Protein AF-A0A843BJ49-F1 (afdb_monomer)

Sequence (63 aa):
MDKTKREELEKAYRKEKDSRAVPKMLTVHMVRVRKMGIGETAANLMRSERWVHEWLERFDAGG

Radius of gyration: 11.33 Å; Cα contacts (8 Å, |Δi|>4): 43; chains: 1; bounding box: 24×23×29 Å

pLDDT: mean 78.56, std 15.71, range [48.34, 96.12]

Foldseek 3Di:
DDPVVVVVLVVCQVVDPPDPCNLLSQLCCCCVVVVDDLVVSCVVSVHDSVVSVVSVVVVVVPD

Mean predicted aligned error: 8.75 Å

Solvent-accessible surface area (backbone atoms only — not comparable to full-atom values): 3760 Å² total; per-residue (Å²): 131,65,70,68,63,52,54,54,52,57,55,52,55,75,74,32,83,90,44,92,62,35,68,60,55,44,50,49,42,40,41,73,72,68,63,43,53,62,64,60,49,12,60,77,67,77,47,52,47,66,60,50,50,57,49,49,53,41,51,76,73,72,104

Nearest PDB structures (foldseek):
  2o8x-assembly1_B  TM=6.969E-01  e=6.704E-01  Mycobacterium tuberculosis H37Rv
  2h27-assembly2_D  TM=6.788E-01  e=1.024E+00  Escherichia coli K-12
  3vfz-assembly3_B  TM=6.093E-01  e=8.038E-01  Mycobacterium tuberculosis
  3hug-assembly4_M  TM=6.871E-01  e=1.472E+00  Mycobacterium tuberculosis H37Rv
  8z6g-assembly3_F  TM=6.009E-01  e=5.246E+00  Pseudomonas aeruginosa

Structure (mmCIF, N/CA/C/O backbone):
data_AF-A0A843BJ49-F1
#
_entry.id   AF-A0A843BJ49-F1
#
loop_
_atom_site.group_PDB
_atom_site.id
_atom_site.type_symbol
_atom_site.label_atom_id
_atom_site.label_alt_id
_atom_site.label_comp_id
_atom_site.label_asym_id
_atom_site.label_entity_id
_atom_site.label_seq_id
_atom_site.pdbx_PDB_ins_code
_atom_site.Cartn_x
_atom_site.Cartn_y
_atom_site.Cartn_z
_atom_site.occupancy
_atom_site.B_iso_or_equiv
_atom_site.auth_seq_id
_atom_site.auth_comp_id
_atom_site.auth_asym_id
_atom_site.auth_atom_id
_atom_site.pdbx_PDB_model_num
ATOM 1 N N . MET A 1 1 ? -10.603 -3.612 -12.961 1.00 51.81 1 MET A N 1
ATOM 2 C CA . MET A 1 1 ? -9.127 -3.642 -12.880 1.00 51.81 1 MET A CA 1
ATOM 3 C C . MET A 1 1 ? -8.659 -4.659 -13.902 1.00 51.81 1 MET A C 1
ATOM 5 O O . MET A 1 1 ? -9.052 -5.813 -13.780 1.00 51.81 1 MET A O 1
ATOM 9 N N . ASP A 1 2 ? -7.949 -4.214 -14.939 1.00 58.88 2 ASP A N 1
ATOM 10 C CA . ASP A 1 2 ? -7.512 -5.072 -16.047 1.00 58.88 2 ASP A CA 1
ATOM 11 C C . ASP A 1 2 ? -6.645 -6.238 -15.564 1.00 58.88 2 ASP A C 1
ATOM 13 O O . ASP A 1 2 ? -5.759 -6.053 -14.724 1.00 58.88 2 ASP A O 1
ATOM 17 N N . LYS A 1 3 ? -6.891 -7.436 -16.108 1.00 55.62 3 LYS A N 1
ATOM 18 C CA . LYS A 1 3 ? -6.153 -8.669 -15.775 1.00 55.62 3 LYS A CA 1
ATOM 19 C C . LYS A 1 3 ? -4.643 -8.512 -15.981 1.00 55.62 3 LYS A C 1
ATOM 21 O O . LYS A 1 3 ? -3.869 -8.981 -15.154 1.00 55.62 3 LYS A O 1
ATOM 26 N N . THR A 1 4 ? -4.246 -7.773 -17.012 1.00 61.69 4 THR A N 1
ATOM 27 C CA . THR A 1 4 ? -2.848 -7.538 -17.392 1.00 61.69 4 THR A CA 1
ATOM 28 C C . THR A 1 4 ? -2.066 -6.814 -16.294 1.00 61.69 4 THR A C 1
ATOM 30 O O . THR A 1 4 ? -0.976 -7.238 -15.923 1.00 61.69 4 THR A O 1
ATOM 33 N N . LYS A 1 5 ? -2.669 -5.793 -15.666 1.00 62.09 5 LYS A N 1
ATOM 34 C CA . LYS A 1 5 ? -2.033 -5.047 -14.566 1.00 62.09 5 LYS A CA 1
ATOM 35 C C . LYS A 1 5 ? -1.830 -5.906 -13.317 1.00 62.09 5 LYS A C 1
ATOM 37 O O . LYS A 1 5 ? -0.886 -5.693 -12.562 1.00 62.09 5 LYS A O 1
ATOM 42 N N . ARG A 1 6 ? -2.719 -6.876 -13.078 1.00 64.81 6 ARG A N 1
ATOM 43 C CA . ARG A 1 6 ? -2.646 -7.773 -11.917 1.00 64.81 6 ARG A CA 1
ATOM 44 C C . ARG A 1 6 ? -1.486 -8.761 -12.037 1.00 64.81 6 ARG A C 1
ATOM 46 O O . ARG A 1 6 ? -0.776 -8.975 -11.059 1.00 64.81 6 ARG A O 1
ATOM 53 N N . GLU A 1 7 ? -1.287 -9.336 -13.216 1.00 67.50 7 GLU A N 1
ATOM 54 C CA . GLU A 1 7 ? -0.208 -10.301 -13.449 1.00 67.50 7 GLU A CA 1
ATOM 55 C C . GLU A 1 7 ? 1.174 -9.640 -13.414 1.00 67.50 7 GLU A C 1
ATOM 57 O O . GLU A 1 7 ? 2.106 -10.200 -12.836 1.00 67.50 7 GLU A O 1
ATOM 62 N N . GLU A 1 8 ? 1.307 -8.421 -13.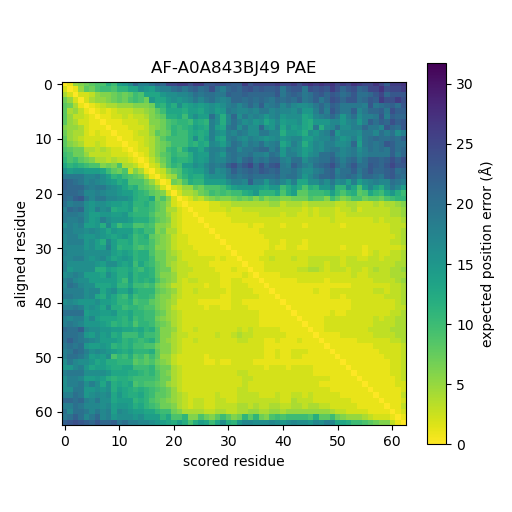943 1.00 64.69 8 GLU A N 1
ATOM 63 C CA . GLU A 1 8 ? 2.547 -7.640 -13.839 1.00 64.69 8 GLU A CA 1
ATOM 64 C C . GLU A 1 8 ? 2.903 -7.317 -12.381 1.00 64.69 8 GLU A C 1
ATOM 66 O O . GLU A 1 8 ? 4.054 -7.488 -11.972 1.00 64.69 8 GLU A O 1
ATOM 71 N N . LEU A 1 9 ? 1.904 -6.953 -11.569 1.00 65.56 9 LEU A N 1
ATOM 72 C CA . LEU A 1 9 ? 2.057 -6.732 -10.127 1.00 65.56 9 LEU A CA 1
ATOM 73 C C . LEU A 1 9 ? 2.535 -7.992 -9.388 1.00 65.56 9 LEU A C 1
ATOM 75 O O . LEU A 1 9 ? 3.438 -7.919 -8.556 1.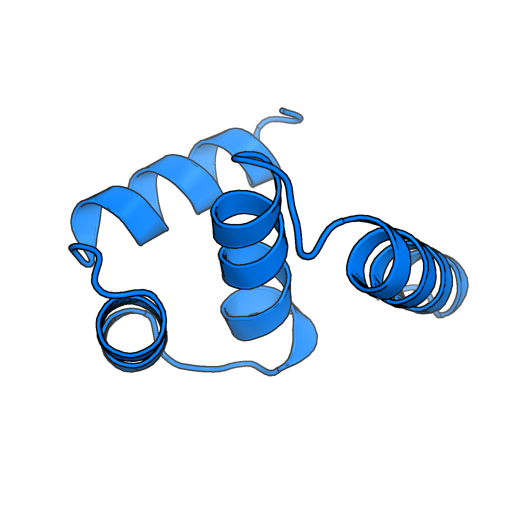00 65.56 9 LEU A O 1
ATOM 79 N N . GLU A 1 10 ? 1.970 -9.160 -9.697 1.00 62.72 10 GLU A N 1
ATOM 80 C CA . GLU A 1 10 ? 2.373 -10.429 -9.074 1.00 62.72 10 GLU A CA 1
ATOM 81 C C . GLU A 1 10 ? 3.785 -10.876 -9.490 1.00 62.72 10 GLU A C 1
ATOM 83 O O . GLU A 1 10 ? 4.504 -11.501 -8.702 1.00 62.72 10 GLU A O 1
ATOM 88 N N . LYS A 1 11 ? 4.205 -10.550 -10.718 1.00 65.19 11 LYS A N 1
ATOM 89 C CA . LYS A 1 11 ? 5.543 -10.866 -11.236 1.00 65.19 11 LYS A CA 1
ATOM 90 C C . LYS A 1 11 ? 6.614 -9.951 -10.636 1.00 65.19 11 LYS A C 1
ATOM 92 O O . LYS A 1 11 ? 7.681 -10.444 -10.268 1.00 65.19 11 LYS A O 1
ATOM 97 N N . ALA A 1 12 ? 6.314 -8.658 -10.484 1.00 60.25 12 ALA A N 1
ATOM 98 C CA . ALA A 1 12 ? 7.168 -7.701 -9.779 1.00 60.25 12 ALA A CA 1
ATOM 99 C C . ALA A 1 12 ? 7.371 -8.116 -8.312 1.00 60.25 12 ALA A C 1
ATOM 101 O O . ALA A 1 12 ? 8.503 -8.219 -7.843 1.00 60.25 12 ALA A O 1
ATOM 102 N N . TYR A 1 13 ? 6.287 -8.507 -7.634 1.00 57.16 13 TYR A N 1
ATOM 103 C CA . TYR A 1 13 ? 6.308 -8.924 -6.232 1.00 57.16 13 TYR A CA 1
ATOM 104 C C . TYR A 1 13 ? 7.251 -10.106 -5.937 1.00 57.16 13 TYR A C 1
ATOM 106 O O . TYR A 1 13 ? 7.990 -10.084 -4.951 1.00 57.16 13 TYR A O 1
ATOM 114 N N . ARG A 1 14 ? 7.285 -11.136 -6.798 1.00 56.06 14 ARG A N 1
ATOM 115 C CA . ARG A 1 14 ? 8.175 -12.304 -6.606 1.00 56.06 14 ARG A CA 1
ATOM 116 C C . ARG A 1 14 ? 9.658 -11.970 -6.747 1.00 56.06 14 ARG A C 1
ATOM 118 O O . ARG A 1 14 ? 10.480 -12.654 -6.147 1.00 56.06 14 ARG A O 1
ATOM 125 N N . LYS A 1 15 ? 9.999 -10.951 -7.538 1.00 52.25 15 LYS A N 1
ATOM 126 C CA . LYS A 1 15 ? 11.386 -10.536 -7.784 1.00 52.25 15 LYS A CA 1
ATOM 127 C C . LYS A 1 15 ? 11.937 -9.637 -6.675 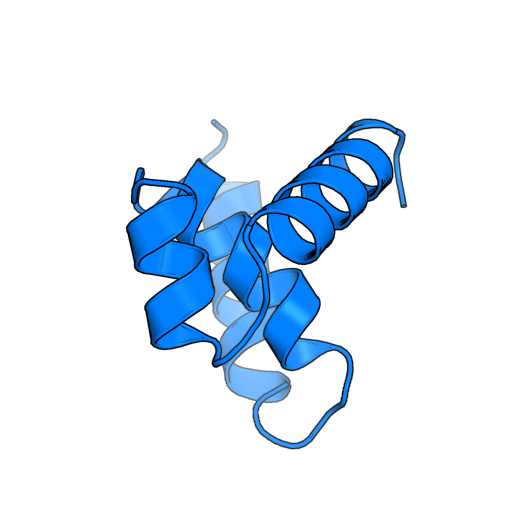1.00 52.25 15 LYS A C 1
ATOM 129 O O . LYS A 1 15 ? 13.148 -9.504 -6.558 1.00 52.25 15 LYS A O 1
ATOM 134 N N . GLU A 1 16 ? 11.065 -9.013 -5.886 1.00 48.59 16 GLU A N 1
ATOM 135 C CA . GLU A 1 16 ? 11.446 -7.864 -5.067 1.00 48.59 16 GLU A CA 1
ATOM 136 C C . GLU A 1 16 ? 11.806 -8.163 -3.615 1.00 48.59 16 GLU A C 1
ATOM 138 O O . GLU A 1 16 ? 12.440 -7.292 -3.039 1.00 48.59 16 GLU A O 1
ATOM 143 N N . LYS A 1 17 ? 11.470 -9.329 -3.033 1.00 48.34 17 LYS A N 1
ATOM 144 C CA . LYS A 1 17 ? 11.483 -9.647 -1.576 1.00 48.34 17 LYS A CA 1
ATOM 145 C C . LYS A 1 17 ? 12.745 -9.247 -0.756 1.00 48.34 17 LYS A C 1
ATOM 147 O O . LYS A 1 17 ? 12.652 -9.236 0.466 1.00 48.34 17 LYS A O 1
ATOM 152 N N . ASP A 1 18 ? 13.848 -8.838 -1.389 1.00 52.88 18 ASP A N 1
ATOM 153 C CA . ASP A 1 18 ? 15.091 -8.312 -0.784 1.00 52.88 18 ASP A CA 1
ATOM 154 C C . ASP A 1 18 ? 15.277 -6.768 -0.822 1.00 52.88 18 ASP A C 1
ATOM 156 O O . ASP A 1 18 ? 16.282 -6.245 -0.343 1.00 52.88 18 ASP A O 1
ATOM 160 N N . SER A 1 19 ? 14.335 -5.988 -1.364 1.00 53.69 19 SER A N 1
ATOM 161 C CA . SER A 1 19 ? 14.496 -4.542 -1.616 1.00 53.69 19 SER A CA 1
ATOM 162 C C . SER A 1 19 ? 13.586 -3.652 -0.750 1.00 53.69 19 SER A C 1
ATOM 164 O O . SER A 1 19 ? 12.436 -3.979 -0.473 1.00 53.69 19 SER A O 1
ATOM 166 N N . ARG A 1 20 ? 14.033 -2.435 -0.391 1.00 56.16 20 ARG A N 1
ATOM 167 C CA . ARG A 1 20 ? 13.188 -1.375 0.221 1.00 56.16 20 ARG A CA 1
ATOM 168 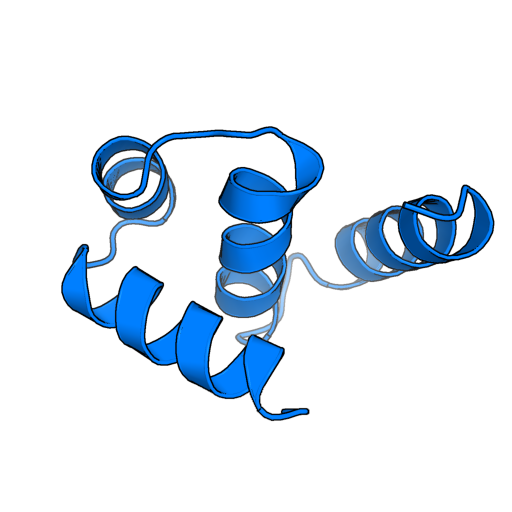C C . ARG A 1 20 ? 11.975 -0.967 -0.641 1.00 56.16 20 ARG A C 1
ATOM 170 O O . ARG A 1 20 ? 11.103 -0.255 -0.142 1.00 56.16 20 ARG A O 1
ATOM 177 N N . ALA A 1 21 ? 11.903 -1.393 -1.903 1.00 61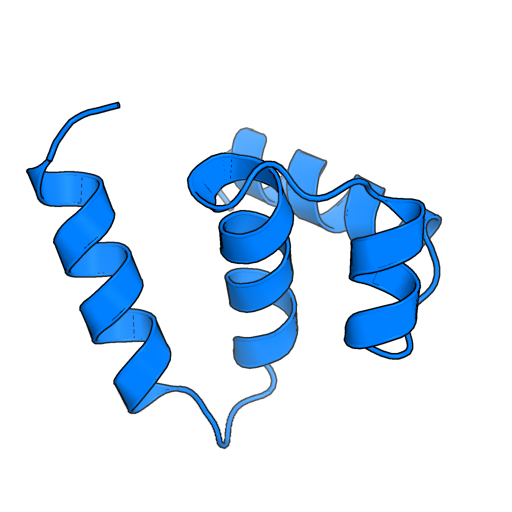.31 21 ALA A N 1
ATOM 178 C CA . ALA A 1 21 ? 10.720 -1.264 -2.758 1.00 61.31 21 ALA A CA 1
ATOM 179 C C . ALA A 1 21 ? 9.560 -2.188 -2.322 1.00 61.31 21 ALA A C 1
ATOM 181 O O . ALA A 1 21 ? 8.393 -1.864 -2.536 1.00 61.31 21 ALA A O 1
ATOM 182 N N . VAL A 1 22 ? 9.862 -3.278 -1.608 1.00 71.00 22 VAL A N 1
ATOM 183 C CA . VAL A 1 22 ? 8.898 -4.318 -1.209 1.00 71.00 22 VAL A CA 1
ATOM 184 C C . VAL A 1 22 ? 7.772 -3.804 -0.327 1.00 71.00 22 VAL A C 1
ATOM 186 O O . VAL A 1 22 ? 6.622 -4.077 -0.659 1.00 71.00 22 VAL A O 1
ATOM 189 N N . PRO A 1 23 ? 8.022 -3.053 0.767 1.00 77.69 23 PRO A N 1
ATOM 190 C CA . PRO A 1 23 ? 6.939 -2.637 1.653 1.00 77.69 23 PRO A CA 1
ATOM 191 C C . PRO A 1 23 ? 5.955 -1.719 0.930 1.00 77.69 23 PRO A C 1
ATOM 193 O O . PRO A 1 23 ? 4.758 -1.785 1.160 1.00 77.69 23 PRO A O 1
ATOM 196 N N . LYS A 1 24 ? 6.461 -0.894 0.013 1.00 84.00 24 LYS A N 1
ATOM 197 C CA . LYS A 1 24 ? 5.678 0.025 -0.810 1.00 84.00 24 LYS A CA 1
ATOM 198 C C . LYS A 1 24 ? 4.759 -0.727 -1.779 1.00 84.00 24 LYS A C 1
ATOM 200 O O . LYS A 1 24 ? 3.549 -0.504 -1.797 1.00 84.00 24 LYS A O 1
ATOM 205 N N . MET A 1 25 ? 5.314 -1.659 -2.548 1.00 83.56 25 MET A N 1
ATOM 206 C CA . MET A 1 25 ? 4.532 -2.490 -3.469 1.00 83.56 25 MET A CA 1
ATOM 207 C C . MET A 1 25 ? 3.542 -3.396 -2.725 1.00 83.56 25 MET A C 1
ATOM 209 O O . MET A 1 25 ? 2.394 -3.546 -3.148 1.00 83.56 25 MET A O 1
ATOM 213 N N . LEU A 1 26 ? 3.944 -3.927 -1.566 1.00 85.62 26 LEU A N 1
ATOM 214 C CA . LEU A 1 26 ? 3.078 -4.696 -0.677 1.00 85.62 26 LEU A CA 1
ATOM 215 C C . LEU A 1 26 ? 1.889 -3.893 -0.176 1.00 85.62 26 LEU A C 1
ATOM 217 O O . LEU A 1 26 ? 0.779 -4.411 -0.216 1.00 85.62 26 LEU A O 1
ATOM 221 N N . THR A 1 27 ? 2.093 -2.645 0.248 1.00 91.31 27 THR A N 1
ATOM 222 C CA . THR A 1 27 ? 0.997 -1.775 0.685 1.00 91.31 27 THR A CA 1
ATOM 223 C C . THR A 1 27 ? -0.078 -1.663 -0.390 1.00 91.31 27 THR A C 1
ATOM 225 O O . THR A 1 27 ? -1.259 -1.885 -0.124 1.00 91.31 27 THR A O 1
ATOM 228 N N . VAL A 1 28 ? 0.327 -1.370 -1.629 1.00 88.12 28 VAL A N 1
ATOM 229 C CA . VAL A 1 28 ? -0.607 -1.227 -2.753 1.00 88.12 28 VAL A CA 1
ATOM 230 C C . VAL A 1 28 ? -1.294 -2.558 -3.045 1.00 88.12 28 VAL A C 1
ATOM 232 O O . VAL A 1 28 ? -2.513 -2.600 -3.199 1.00 88.12 28 VAL A O 1
ATOM 235 N N . HIS A 1 29 ? -0.545 -3.660 -3.076 1.00 86.81 29 HIS A N 1
ATOM 236 C CA . HIS A 1 29 ? -1.108 -4.983 -3.317 1.00 86.81 29 HIS A CA 1
ATOM 237 C C . HIS A 1 29 ? -2.121 -5.388 -2.230 1.00 86.81 29 HIS A C 1
ATOM 239 O O . HIS A 1 29 ? -3.247 -5.773 -2.546 1.00 86.81 29 HIS A O 1
ATOM 245 N N . MET A 1 30 ? -1.765 -5.262 -0.952 1.00 89.56 30 MET A N 1
ATOM 246 C CA . MET A 1 30 ? -2.624 -5.617 0.181 1.00 89.56 30 MET A CA 1
ATOM 247 C C . MET A 1 30 ? -3.917 -4.793 0.186 1.00 89.56 30 MET A C 1
ATOM 249 O O . MET A 1 30 ? -5.005 -5.366 0.234 1.00 89.56 30 MET A O 1
ATOM 253 N N . VAL A 1 31 ? -3.827 -3.471 0.025 1.00 93.06 31 VAL A N 1
ATOM 254 C CA . VAL A 1 31 ? -5.005 -2.591 0.096 1.00 93.06 31 VAL A CA 1
ATOM 255 C C . VAL A 1 31 ? -5.821 -2.615 -1.196 1.00 93.06 31 VAL A C 1
ATOM 257 O O . VAL A 1 31 ? -7.042 -2.766 -1.174 1.00 93.06 31 VAL A O 1
ATOM 260 N N . ARG A 1 32 ? -5.187 -2.478 -2.366 1.00 87.06 32 ARG A N 1
ATOM 261 C CA . ARG A 1 32 ? -5.915 -2.309 -3.637 1.00 87.06 32 ARG A CA 1
ATOM 262 C C . ARG A 1 32 ? -6.297 -3.631 -4.289 1.00 87.06 32 ARG A C 1
ATOM 264 O O . ARG A 1 32 ? -7.383 -3.693 -4.874 1.00 87.06 32 ARG A O 1
ATOM 271 N N . VAL A 1 33 ? -5.455 -4.663 -4.186 1.00 86.31 33 VAL A N 1
ATOM 272 C CA . VAL A 1 33 ? -5.694 -5.981 -4.806 1.00 86.31 33 VAL A CA 1
ATOM 273 C C . VAL A 1 33 ? -6.372 -6.934 -3.829 1.00 86.31 33 VAL A C 1
ATOM 275 O O . VAL A 1 33 ? -7.415 -7.487 -4.168 1.00 86.31 33 VAL A O 1
ATOM 278 N N . ARG A 1 34 ? -5.827 -7.102 -2.616 1.00 84.25 34 ARG A N 1
ATOM 279 C CA . ARG A 1 34 ? -6.390 -8.014 -1.602 1.00 84.25 34 ARG A CA 1
ATOM 280 C C . ARG A 1 34 ? -7.513 -7.395 -0.766 1.00 84.25 34 ARG A C 1
ATOM 282 O O . ARG A 1 34 ? -8.161 -8.129 -0.031 1.00 84.25 34 ARG A O 1
ATOM 289 N N . LYS A 1 35 ? -7.770 -6.088 -0.914 1.00 90.06 35 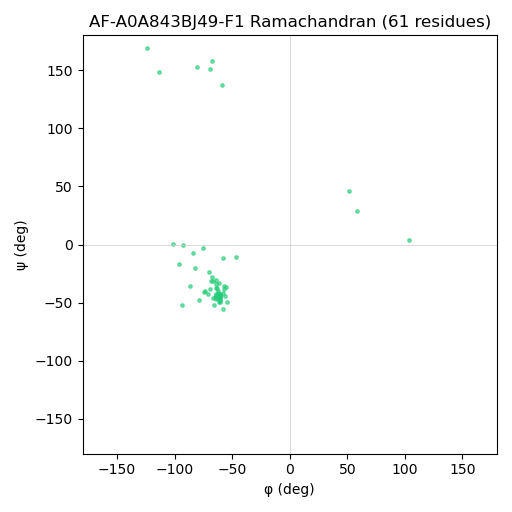LYS A N 1
ATOM 290 C CA . LYS A 1 35 ? -8.827 -5.342 -0.204 1.00 90.06 35 LYS A CA 1
ATOM 291 C C . LYS A 1 35 ? -8.699 -5.387 1.324 1.00 90.06 35 LYS A C 1
ATOM 293 O O . LYS A 1 35 ? -9.701 -5.290 2.022 1.00 90.06 35 LYS A O 1
ATOM 298 N N . MET A 1 36 ? -7.473 -5.514 1.833 1.00 92.88 36 MET A N 1
ATOM 299 C CA . MET A 1 36 ? -7.196 -5.447 3.268 1.00 92.88 36 MET A CA 1
ATOM 300 C C . MET A 1 36 ? -7.401 -4.028 3.803 1.00 92.88 36 MET A C 1
ATOM 302 O O . MET A 1 36 ? -7.202 -3.043 3.084 1.00 92.88 36 MET A O 1
ATOM 306 N N . GLY A 1 37 ? -7.762 -3.930 5.082 1.00 94.56 37 GLY A N 1
ATOM 307 C CA . GLY A 1 37 ? -7.871 -2.650 5.776 1.00 94.56 37 GLY A CA 1
ATOM 308 C C . GLY A 1 37 ? -6.508 -1.977 5.960 1.00 94.56 37 GLY A C 1
ATOM 309 O O . GLY A 1 37 ? -5.463 -2.633 5.960 1.00 94.56 37 GLY A O 1
ATOM 310 N N . ILE A 1 38 ? -6.508 -0.656 6.148 1.00 95.06 38 ILE A N 1
ATOM 311 C CA . ILE A 1 38 ? -5.272 0.120 6.328 1.00 95.06 38 ILE A CA 1
ATOM 312 C C . ILE A 1 38 ? -4.567 -0.251 7.636 1.00 95.06 38 ILE A C 1
ATOM 314 O O . ILE A 1 38 ? -3.371 -0.532 7.601 1.00 95.06 38 ILE A O 1
ATOM 318 N N . GLY A 1 39 ? -5.300 -0.349 8.750 1.00 94.56 39 GLY A N 1
ATOM 319 C CA . GLY A 1 39 ? -4.746 -0.786 10.039 1.00 94.56 39 GLY A CA 1
ATOM 320 C C . GLY A 1 39 ? -4.161 -2.197 9.995 1.00 94.56 39 GLY A C 1
ATOM 321 O O . GLY A 1 39 ? -3.040 -2.432 10.440 1.00 94.56 39 GLY A O 1
ATOM 322 N N . GLU A 1 40 ? -4.869 -3.129 9.354 1.00 94.44 40 GLU A N 1
ATOM 323 C CA . GLU A 1 40 ? -4.389 -4.501 9.160 1.00 94.44 40 GLU A CA 1
ATOM 324 C C . GLU A 1 40 ? -3.124 -4.545 8.287 1.00 94.44 40 GLU A C 1
ATOM 326 O O . GLU A 1 40 ? -2.164 -5.253 8.597 1.00 94.44 40 GLU A O 1
ATOM 331 N N . THR A 1 41 ? -3.086 -3.760 7.209 1.00 93.50 41 THR A N 1
ATOM 332 C CA . THR A 1 41 ? -1.911 -3.646 6.334 1.00 93.50 41 THR A CA 1
ATOM 333 C C . THR A 1 41 ? -0.722 -3.041 7.083 1.00 93.50 41 THR A C 1
ATOM 335 O O . THR A 1 41 ? 0.396 -3.546 6.984 1.00 93.50 41 THR A O 1
ATOM 338 N N . ALA A 1 42 ? -0.956 -1.991 7.871 1.00 93.81 42 ALA A N 1
ATOM 339 C CA . ALA A 1 42 ? 0.061 -1.338 8.685 1.00 93.81 42 ALA A CA 1
ATOM 340 C C . ALA A 1 42 ? 0.676 -2.313 9.703 1.00 93.81 42 ALA A C 1
ATOM 342 O O . ALA A 1 42 ? 1.901 -2.421 9.780 1.00 93.81 42 ALA A O 1
ATOM 343 N N . ALA A 1 43 ? -0.159 -3.096 10.394 1.00 91.06 43 ALA A N 1
ATOM 344 C CA . ALA A 1 43 ? 0.288 -4.138 11.314 1.00 91.06 43 ALA A CA 1
ATOM 345 C C . ALA A 1 43 ? 1.126 -5.219 10.606 1.00 91.06 43 ALA A C 1
ATOM 347 O O . ALA A 1 43 ? 2.227 -5.531 11.058 1.00 91.06 43 ALA A O 1
ATOM 348 N N . ASN A 1 44 ? 0.664 -5.731 9.457 1.00 87.88 44 ASN A N 1
ATOM 349 C CA . ASN A 1 44 ? 1.387 -6.748 8.678 1.00 87.88 44 ASN A CA 1
ATOM 350 C C . ASN A 1 44 ? 2.759 -6.270 8.184 1.00 87.88 44 ASN A C 1
ATOM 352 O O . ASN A 1 44 ? 3.695 -7.062 8.077 1.00 87.88 44 ASN A O 1
ATOM 356 N N . LEU A 1 45 ? 2.886 -4.981 7.871 1.00 88.44 45 LEU A N 1
ATOM 357 C CA . LEU A 1 45 ? 4.130 -4.392 7.375 1.00 88.44 45 LEU A CA 1
ATOM 358 C C . LEU A 1 45 ? 5.005 -3.800 8.484 1.00 88.44 45 LEU A C 1
ATOM 360 O O . LEU A 1 45 ? 6.086 -3.291 8.180 1.00 88.44 45 LEU A O 1
ATOM 364 N N . MET A 1 46 ? 4.562 -3.859 9.746 1.00 90.00 46 MET A N 1
ATOM 365 C CA . MET A 1 46 ? 5.202 -3.197 10.890 1.00 90.00 46 MET A CA 1
ATOM 366 C C . MET A 1 46 ? 5.448 -1.702 10.616 1.00 90.00 46 MET A C 1
ATOM 368 O O . MET A 1 46 ? 6.541 -1.163 10.817 1.00 90.00 46 MET A O 1
ATOM 372 N N . ARG A 1 47 ? 4.423 -1.028 10.086 1.00 91.62 47 ARG A N 1
ATOM 373 C CA . ARG A 1 47 ? 4.410 0.406 9.763 1.00 91.62 47 ARG A CA 1
ATOM 374 C C . ARG A 1 47 ? 3.245 1.097 10.462 1.00 91.62 47 ARG A C 1
ATOM 376 O O . ARG A 1 47 ? 2.362 0.448 11.008 1.00 91.62 47 ARG A O 1
ATOM 383 N N . SER A 1 48 ? 3.245 2.428 10.444 1.00 95.56 48 SER A N 1
ATOM 384 C CA . SER A 1 48 ? 2.088 3.208 10.881 1.00 95.56 48 SER A CA 1
ATOM 385 C C . SER A 1 48 ? 1.035 3.286 9.775 1.00 95.56 48 SER A C 1
ATOM 387 O O . SER A 1 48 ? 1.361 3.270 8.586 1.00 95.56 48 SER A O 1
ATOM 389 N N . GLU A 1 49 ? -0.231 3.439 10.161 1.00 95.81 49 GLU A N 1
ATOM 390 C CA . GLU A 1 49 ? -1.329 3.682 9.215 1.00 95.81 49 GLU A CA 1
ATOM 391 C C . GLU A 1 49 ?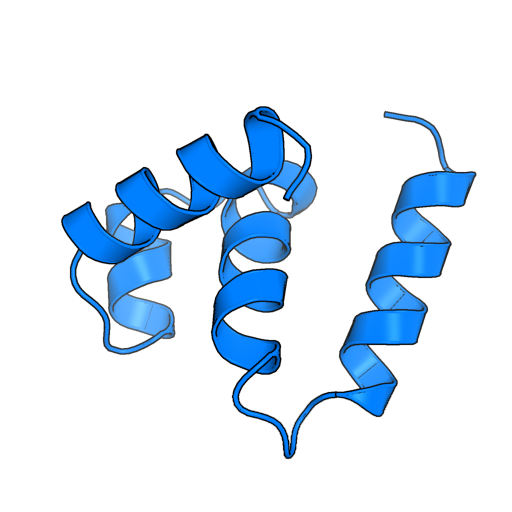 -1.083 4.930 8.365 1.00 95.81 49 GLU A C 1
ATOM 393 O O . GLU A 1 49 ? -1.307 4.918 7.158 1.00 95.81 49 GLU A O 1
ATOM 398 N N . ARG A 1 50 ? -0.519 5.982 8.971 1.00 96.12 50 ARG A N 1
ATOM 399 C CA . ARG A 1 50 ? -0.114 7.200 8.261 1.00 96.12 50 ARG A CA 1
ATOM 400 C C . ARG A 1 50 ? 0.865 6.906 7.122 1.00 96.12 50 ARG A C 1
ATOM 402 O O . ARG A 1 50 ? 0.690 7.427 6.029 1.00 96.12 50 ARG A O 1
ATOM 409 N N . TRP A 1 51 ? 1.867 6.058 7.355 1.00 93.56 51 TRP A N 1
ATOM 410 C CA . TRP A 1 51 ? 2.828 5.682 6.315 1.0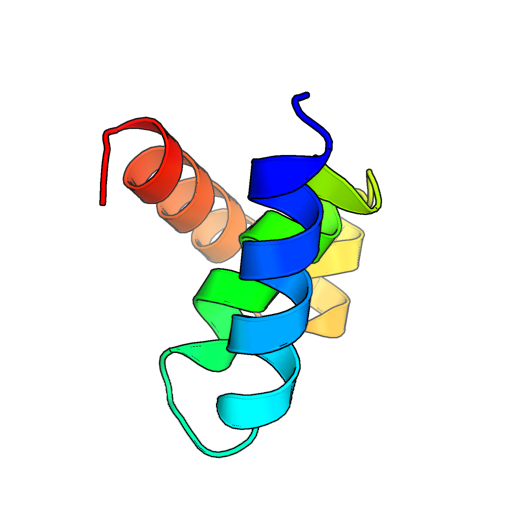0 93.56 51 TRP A CA 1
ATOM 411 C C . TRP A 1 51 ? 2.151 4.932 5.158 1.00 93.56 51 TRP A C 1
ATOM 413 O O . TRP A 1 51 ? 2.489 5.148 3.995 1.00 93.56 51 TRP A O 1
ATOM 423 N N . VAL A 1 52 ? 1.171 4.075 5.468 1.00 94.44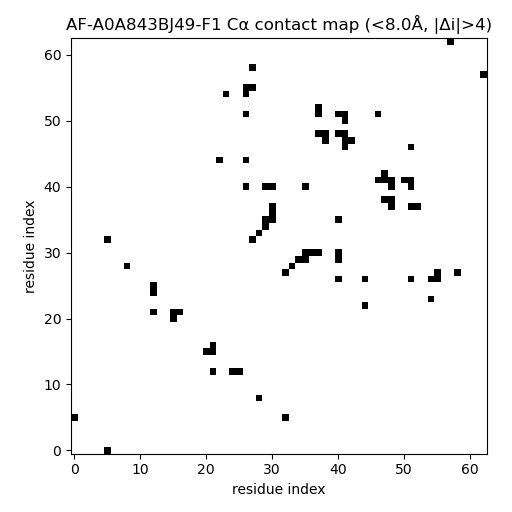 52 VAL A N 1
ATOM 424 C CA . VAL A 1 52 ? 0.355 3.377 4.464 1.00 94.44 52 VAL A CA 1
ATOM 425 C C . VAL A 1 52 ? -0.472 4.370 3.642 1.00 94.44 52 VAL A C 1
ATOM 427 O O . VAL A 1 52 ? -0.447 4.291 2.415 1.00 94.44 52 VAL A O 1
ATOM 430 N N . HIS A 1 53 ? -1.144 5.324 4.293 1.00 95.06 53 HIS A N 1
ATOM 431 C CA . HIS A 1 53 ? -1.903 6.387 3.628 1.00 95.06 53 HIS A CA 1
ATOM 432 C C . HIS A 1 53 ? -1.032 7.229 2.691 1.00 95.06 53 HIS A C 1
ATOM 434 O O . HIS A 1 53 ? -1.314 7.290 1.497 1.00 95.06 53 HIS A O 1
ATOM 440 N N . GLU A 1 54 ? 0.060 7.804 3.205 1.00 92.50 54 GLU A N 1
ATOM 441 C CA . GLU A 1 54 ? 0.970 8.655 2.425 1.00 92.50 54 GLU A CA 1
ATOM 442 C C . GLU A 1 54 ? 1.526 7.918 1.200 1.00 92.50 54 GLU A C 1
ATOM 444 O O . GLU A 1 54 ? 1.728 8.504 0.136 1.00 92.50 54 GLU A O 1
ATOM 449 N N . TRP A 1 55 ? 1.785 6.616 1.329 1.00 89.62 55 TRP A N 1
ATOM 450 C CA . TRP A 1 55 ? 2.269 5.830 0.205 1.00 89.62 55 TRP A CA 1
ATOM 451 C C . TRP A 1 55 ? 1.183 5.533 -0.834 1.00 89.62 55 TRP A C 1
ATOM 453 O O . TRP A 1 55 ? 1.458 5.601 -2.032 1.00 89.62 55 TRP A O 1
ATOM 463 N N . LEU A 1 56 ? -0.042 5.222 -0.405 1.00 90.12 56 LEU A N 1
ATOM 464 C CA . LEU A 1 56 ? -1.161 5.026 -1.328 1.00 90.12 56 LEU A CA 1
ATOM 465 C C . LEU A 1 56 ? -1.473 6.303 -2.109 1.00 90.12 56 LEU A C 1
ATOM 467 O O . LEU A 1 56 ? -1.717 6.218 -3.307 1.00 90.12 56 LEU A O 1
ATOM 471 N N . GLU A 1 57 ? -1.411 7.464 -1.459 1.00 91.25 57 GLU A N 1
ATOM 472 C CA . GLU A 1 57 ? -1.584 8.763 -2.116 1.00 91.25 57 GLU A CA 1
ATOM 473 C C . GLU A 1 57 ? -0.507 9.012 -3.175 1.00 91.25 57 GLU A C 1
ATOM 475 O O . GLU A 1 57 ? -0.827 9.379 -4.304 1.00 91.25 57 GLU A O 1
ATOM 480 N N . ARG A 1 58 ? 0.769 8.753 -2.855 1.00 87.62 58 ARG A N 1
ATOM 481 C CA . ARG A 1 58 ? 1.869 8.870 -3.831 1.00 87.62 58 ARG A CA 1
ATOM 482 C C . ARG A 1 58 ? 1.690 7.933 -5.020 1.00 87.62 58 ARG A C 1
ATOM 484 O O . ARG A 1 58 ? 1.903 8.339 -6.157 1.00 87.62 58 ARG A O 1
ATOM 491 N N . PHE A 1 59 ? 1.281 6.693 -4.764 1.00 86.56 59 PHE A N 1
ATOM 492 C CA . PHE A 1 59 ? 1.019 5.725 -5.824 1.00 86.56 59 PHE A CA 1
ATOM 493 C C . PHE A 1 59 ? -0.135 6.171 -6.732 1.00 86.56 59 PHE A C 1
ATOM 495 O O . PHE A 1 59 ? -0.002 6.129 -7.954 1.00 86.56 59 PHE A O 1
ATOM 502 N N . ASP A 1 60 ? -1.244 6.636 -6.151 1.00 84.00 60 ASP A N 1
ATOM 503 C CA . ASP A 1 60 ? -2.396 7.139 -6.906 1.00 84.00 60 ASP A CA 1
ATOM 504 C C . ASP A 1 60 ? -2.046 8.398 -7.724 1.00 84.00 60 ASP A C 1
ATOM 506 O O . ASP A 1 60 ? -2.596 8.598 -8.806 1.00 84.00 60 ASP A O 1
ATOM 510 N N . ALA A 1 61 ? -1.099 9.213 -7.249 1.00 88.12 61 ALA A N 1
ATOM 511 C CA . ALA A 1 61 ? -0.576 10.382 -7.956 1.00 88.12 61 ALA A CA 1
ATOM 512 C C . ALA A 1 61 ? 0.386 10.048 -9.118 1.00 88.12 61 ALA A C 1
ATOM 514 O O . ALA A 1 61 ? 0.818 10.959 -9.823 1.00 88.12 61 ALA A O 1
ATOM 515 N N . GLY A 1 62 ? 0.706 8.768 -9.348 1.00 77.06 62 GLY A N 1
ATOM 516 C CA . GLY A 1 62 ? 1.557 8.321 -10.458 1.00 77.06 62 GLY A CA 1
ATOM 517 C C . GLY A 1 62 ? 2.993 7.942 -10.084 1.00 77.06 62 GLY A C 1
ATOM 518 O O . GLY A 1 62 ? 3.739 7.549 -10.981 1.00 77.06 62 GLY A O 1
ATOM 519 N N . GLY A 1 63 ? 3.348 7.970 -8.793 1.00 58.38 63 GLY A N 1
ATOM 520 C CA . GLY A 1 63 ? 4.642 7.500 -8.274 1.00 58.38 63 GLY A CA 1
ATOM 521 C C . GLY A 1 63 ? 5.630 8.605 -7.940 1.00 58.38 63 GLY A C 1
ATOM 522 O O . GLY A 1 63 ? 6.102 9.279 -8.879 1.00 58.38 63 GLY A O 1
#

Secondary structure (DSSP, 8-state):
--HHHHHHHHHHHHHHTTSTTHHHHHHHIIIIIS---HHHHHHHHT--HHHHHHHHHHHHTT-